Protein AF-A0A949X9N1-F1 (afdb_monomer)

Structure (mmCIF, N/CA/C/O backbone):
data_AF-A0A949X9N1-F1
#
_entry.id   AF-A0A949X9N1-F1
#
loop_
_atom_site.group_PDB
_atom_site.id
_atom_site.type_symbol
_atom_site.label_atom_id
_atom_site.label_alt_id
_atom_site.label_comp_id
_atom_site.label_asym_id
_atom_site.label_entity_id
_atom_site.label_seq_id
_atom_site.pdbx_PDB_ins_code
_atom_site.Cartn_x
_atom_site.Cartn_y
_atom_site.Cartn_z
_atom_site.occupancy
_atom_site.B_iso_or_equiv
_atom_site.auth_seq_id
_atom_site.auth_comp_id
_atom_site.auth_asym_id
_atom_site.auth_atom_id
_atom_site.pdbx_PDB_model_num
ATOM 1 N N . MET A 1 1 ? 21.271 8.004 -15.090 1.00 43.62 1 MET A N 1
ATOM 2 C CA . MET A 1 1 ? 20.433 9.229 -15.162 1.00 43.62 1 MET A CA 1
ATOM 3 C C . MET A 1 1 ? 19.010 8.751 -15.398 1.00 43.62 1 MET A C 1
ATOM 5 O O . MET A 1 1 ? 18.705 8.380 -16.524 1.00 43.62 1 MET A O 1
ATOM 9 N N . GLY A 1 2 ? 18.203 8.651 -14.339 1.00 49.78 2 GLY A N 1
ATOM 10 C CA . GLY A 1 2 ? 16.828 8.143 -14.416 1.00 49.78 2 GLY A CA 1
ATOM 11 C C . GLY A 1 2 ? 15.862 9.149 -15.048 1.00 49.78 2 GLY A C 1
ATOM 12 O O . GLY A 1 2 ? 16.070 10.360 -14.954 1.00 49.78 2 GLY A O 1
ATOM 13 N N . ALA A 1 3 ? 14.824 8.644 -15.717 1.00 61.88 3 ALA A N 1
ATOM 14 C CA . ALA A 1 3 ? 13.751 9.459 -16.286 1.00 61.88 3 ALA A CA 1
ATOM 15 C C . ALA A 1 3 ? 12.893 10.084 -15.172 1.00 61.88 3 ALA A C 1
ATOM 17 O O . ALA A 1 3 ? 12.658 9.436 -14.154 1.00 61.88 3 ALA A O 1
ATOM 18 N N . GLU A 1 4 ? 12.408 11.313 -15.379 1.00 69.12 4 GLU A N 1
ATOM 19 C CA . GLU A 1 4 ? 11.481 11.989 -14.457 1.00 69.12 4 GLU A CA 1
ATOM 20 C C . GLU A 1 4 ? 10.248 11.093 -14.215 1.00 69.12 4 GLU A C 1
ATOM 22 O O . GLU A 1 4 ? 9.664 10.577 -15.173 1.00 69.12 4 GLU A O 1
ATOM 27 N N . LEU A 1 5 ? 9.891 10.861 -12.949 1.00 71.62 5 LEU A N 1
ATOM 28 C CA . LEU A 1 5 ? 8.772 10.001 -12.549 1.00 71.62 5 LEU A CA 1
ATOM 29 C C . LEU A 1 5 ? 7.495 10.828 -12.388 1.00 71.62 5 LEU A C 1
ATOM 31 O O . LEU A 1 5 ? 7.556 12.008 -12.042 1.00 71.62 5 LEU A O 1
ATOM 35 N N . ASP A 1 6 ? 6.337 10.210 -12.620 1.00 59.28 6 ASP A N 1
ATOM 36 C CA . ASP A 1 6 ? 5.059 10.836 -12.278 1.00 59.28 6 ASP A CA 1
ATOM 37 C C . ASP A 1 6 ? 4.777 10.650 -10.778 1.00 59.28 6 ASP A C 1
ATOM 39 O O . ASP A 1 6 ? 4.454 9.558 -10.300 1.00 59.28 6 ASP A O 1
ATOM 43 N N . THR A 1 7 ? 4.993 11.713 -10.007 1.00 53.62 7 THR A N 1
ATOM 44 C CA . THR A 1 7 ? 4.927 11.682 -8.547 1.00 53.62 7 THR A CA 1
ATOM 45 C C . THR A 1 7 ? 3.485 11.818 -8.060 1.00 53.62 7 THR A C 1
ATOM 47 O O . THR A 1 7 ? 3.002 12.909 -7.752 1.00 53.62 7 THR A O 1
ATOM 50 N N . ALA A 1 8 ? 2.764 10.706 -7.966 1.00 51.38 8 ALA A N 1
ATOM 51 C CA . ALA A 1 8 ? 1.404 10.714 -7.440 1.00 51.38 8 ALA A CA 1
ATOM 52 C C . ALA A 1 8 ? 1.393 10.817 -5.904 1.00 51.38 8 ALA A C 1
ATOM 54 O O . ALA A 1 8 ? 1.897 9.941 -5.197 1.00 51.38 8 ALA A O 1
ATOM 55 N N . LYS A 1 9 ? 0.763 11.876 -5.380 1.00 48.59 9 LYS A N 1
ATOM 56 C CA . LYS A 1 9 ? 0.403 11.988 -3.960 1.00 48.59 9 LYS A CA 1
ATOM 57 C C . LYS A 1 9 ? -0.945 11.326 -3.726 1.00 48.59 9 LYS A C 1
ATOM 59 O O . LYS A 1 9 ? -1.970 11.814 -4.201 1.00 48.59 9 LYS A O 1
ATOM 64 N N . PHE A 1 10 ? -0.934 10.230 -2.981 1.00 55.75 10 PHE A N 1
ATOM 65 C CA . PHE A 1 10 ? -2.144 9.536 -2.582 1.00 55.75 10 PHE A CA 1
ATOM 66 C C . PHE A 1 10 ? -2.721 10.113 -1.283 1.00 55.75 10 PHE A C 1
ATOM 68 O O . PHE A 1 10 ? -1.982 10.404 -0.344 1.00 55.75 10 PHE A O 1
ATOM 75 N N . LEU A 1 11 ? -4.041 10.291 -1.240 1.00 51.59 11 LEU A N 1
ATOM 76 C CA . LEU A 1 11 ? -4.812 10.595 -0.037 1.00 51.59 11 LEU A CA 1
ATOM 77 C C . LEU A 1 11 ? -6.099 9.777 -0.108 1.00 51.59 11 LEU A C 1
ATOM 79 O O . LEU A 1 11 ? -6.894 9.952 -1.033 1.00 51.59 11 LEU A O 1
ATOM 83 N N . TRP A 1 12 ? -6.297 8.884 0.852 1.00 57.34 12 TRP A N 1
ATOM 84 C CA . TRP A 1 12 ? -7.524 8.108 0.965 1.00 57.34 12 TRP A CA 1
ATOM 85 C C . TRP A 1 12 ? -7.877 7.906 2.410 1.00 57.34 12 TRP A C 1
ATOM 87 O O . TRP A 1 12 ? -7.084 7.321 3.139 1.00 57.34 12 TRP A O 1
ATOM 97 N N . ASP A 1 13 ? -9.064 8.386 2.756 1.00 53.84 13 ASP A N 1
ATOM 98 C CA . ASP A 1 13 ? -9.621 8.355 4.093 1.00 53.84 13 ASP A CA 1
ATOM 99 C C . ASP A 1 13 ? -10.835 7.415 4.096 1.00 53.84 13 ASP A C 1
ATOM 101 O O . ASP A 1 13 ? -11.764 7.568 3.295 1.00 53.84 13 ASP A O 1
ATOM 105 N N . ILE A 1 14 ? -10.836 6.427 4.987 1.00 60.69 14 ILE A N 1
ATOM 106 C CA . ILE A 1 14 ? -12.008 5.593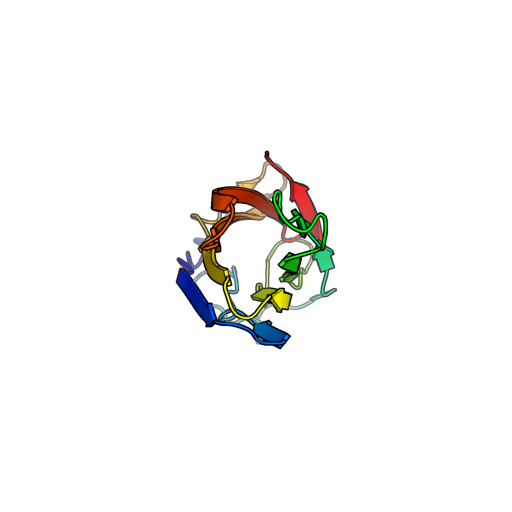 5.264 1.00 60.69 14 ILE A CA 1
ATOM 107 C C . ILE A 1 14 ? -12.577 6.016 6.609 1.00 60.69 14 ILE A C 1
ATOM 109 O O . ILE A 1 14 ? -11.866 5.896 7.593 1.00 60.69 14 ILE A O 1
ATOM 113 N N . PHE A 1 15 ? -13.848 6.421 6.646 1.00 55.31 15 PHE A N 1
ATOM 114 C CA . PHE A 1 15 ? -14.603 6.692 7.873 1.00 55.31 15 PHE A CA 1
ATOM 115 C C . PHE A 1 15 ? -15.710 5.647 7.998 1.00 55.31 15 PHE A C 1
ATOM 117 O O . PHE A 1 15 ? -16.581 5.594 7.120 1.00 55.31 15 PHE A O 1
ATOM 124 N N . LYS A 1 16 ? -15.710 4.803 9.037 1.00 59.00 16 LYS A N 1
ATOM 125 C CA . LYS A 1 16 ? -16.845 3.895 9.294 1.00 59.00 16 LYS A CA 1
ATOM 126 C C . LYS A 1 16 ? -17.103 3.646 10.775 1.00 59.00 16 LYS A C 1
ATOM 128 O O . LYS A 1 16 ? -16.166 3.435 11.538 1.00 59.00 16 LYS A O 1
ATOM 133 N N . ASP A 1 17 ? -18.393 3.540 11.094 1.00 52.47 17 ASP A N 1
ATOM 134 C CA . ASP A 1 17 ? -18.936 3.048 12.360 1.00 52.47 17 ASP A CA 1
ATOM 135 C C . ASP A 1 17 ? -19.472 1.615 12.166 1.00 52.47 17 ASP A C 1
ATOM 137 O O . ASP A 1 17 ? -20.288 1.366 11.274 1.00 52.47 17 ASP A O 1
ATOM 141 N N . GLY A 1 18 ? -19.023 0.662 12.992 1.00 53.31 18 GLY A N 1
ATOM 142 C CA . GLY A 1 18 ? -19.740 -0.597 13.252 1.00 53.31 18 GLY A CA 1
ATOM 143 C C . GLY A 1 18 ? -20.074 -1.540 12.085 1.00 53.31 18 GLY A C 1
ATOM 144 O O . GLY A 1 18 ? -21.203 -2.033 12.026 1.00 53.31 18 GLY A O 1
ATOM 145 N N . ALA A 1 19 ? -19.151 -1.829 11.157 1.00 55.97 19 ALA A N 1
ATOM 146 C CA . ALA A 1 19 ? -19.430 -2.741 10.038 1.00 55.97 19 ALA A CA 1
ATOM 147 C C . ALA A 1 19 ? -18.204 -3.512 9.513 1.00 55.97 19 ALA A C 1
ATOM 149 O O . ALA A 1 19 ? -17.056 -3.168 9.795 1.00 55.97 19 ALA A O 1
ATOM 150 N N . LYS A 1 20 ? -18.460 -4.544 8.687 1.00 57.69 20 LYS A N 1
ATOM 151 C CA . LYS A 1 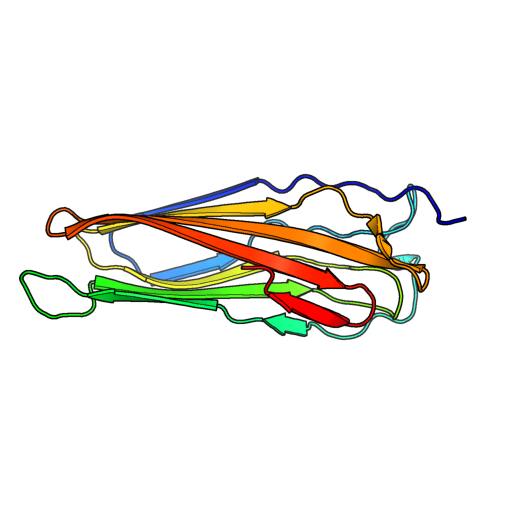20 ? -17.427 -5.223 7.889 1.00 57.69 20 LYS A CA 1
ATOM 152 C C . LYS A 1 20 ? -16.850 -4.243 6.866 1.00 57.69 20 LYS A C 1
ATOM 154 O O . LYS A 1 20 ? -17.586 -3.622 6.091 1.00 57.69 20 LYS A O 1
ATOM 159 N N . LEU A 1 21 ? -15.533 -4.116 6.863 1.00 62.50 21 LEU A N 1
ATOM 160 C CA . LEU A 1 21 ? -14.801 -3.238 5.970 1.00 62.50 21 LEU A CA 1
ATOM 161 C C . LEU A 1 21 ? -14.218 -4.084 4.840 1.00 62.50 21 LEU A C 1
ATOM 163 O O . LEU A 1 21 ? -13.504 -5.033 5.111 1.00 62.50 21 LEU A O 1
ATOM 167 N N . ASN A 1 22 ? -14.573 -3.781 3.594 1.00 62.41 22 ASN A N 1
ATOM 168 C CA . ASN A 1 22 ? -13.917 -4.325 2.408 1.00 62.41 22 ASN A CA 1
ATOM 169 C C . ASN A 1 22 ? -13.899 -3.204 1.371 1.00 62.41 22 ASN A C 1
ATOM 171 O O . ASN A 1 22 ? -14.939 -2.855 0.807 1.00 62.41 22 ASN A O 1
ATOM 175 N N . THR A 1 23 ? -12.755 -2.545 1.239 1.00 68.50 23 THR A N 1
ATOM 176 C CA . THR A 1 23 ? -12.589 -1.404 0.340 1.00 68.50 23 THR A CA 1
ATOM 177 C C . THR A 1 23 ? -11.141 -1.313 -0.130 1.00 68.50 23 THR A C 1
ATOM 179 O O . THR A 1 23 ? -10.227 -1.806 0.535 1.00 68.50 23 THR A O 1
ATOM 182 N N . SER A 1 24 ? -10.944 -0.695 -1.289 1.00 64.31 24 SER A N 1
ATOM 183 C CA . SER A 1 24 ? -9.642 -0.506 -1.920 1.00 64.31 24 SER A CA 1
ATOM 184 C C . SER A 1 24 ? -9.372 0.971 -2.160 1.00 64.31 24 SER A C 1
ATOM 186 O O . SER A 1 24 ? -10.269 1.740 -2.512 1.00 64.31 24 SER A O 1
ATOM 188 N N . SER A 1 25 ? -8.113 1.340 -2.003 1.00 64.62 25 SER A N 1
ATOM 189 C CA . SER A 1 25 ? -7.589 2.678 -2.226 1.00 64.62 25 SER A CA 1
ATOM 190 C C . SER A 1 25 ? -7.545 3.026 -3.728 1.00 64.62 25 SER A C 1
ATOM 192 O O . SER A 1 25 ? -7.526 2.126 -4.574 1.00 64.62 25 SER A O 1
ATOM 194 N N . THR A 1 26 ? -7.489 4.317 -4.089 1.00 71.88 26 THR A N 1
ATOM 195 C CA . THR A 1 26 ? -7.231 4.715 -5.488 1.00 71.88 26 THR A CA 1
ATOM 196 C C . THR A 1 26 ? -5.886 4.169 -5.942 1.00 71.88 26 THR A C 1
ATOM 198 O O . THR A 1 26 ? -4.900 4.210 -5.207 1.00 71.88 26 THR A O 1
ATOM 201 N N . THR A 1 27 ? -5.865 3.664 -7.166 1.00 80.75 27 THR A N 1
ATOM 202 C CA . THR A 1 27 ? -4.689 3.059 -7.768 1.00 80.75 27 THR A CA 1
ATOM 203 C C . THR A 1 27 ? -3.672 4.117 -8.193 1.00 80.75 27 THR A C 1
ATOM 205 O O . THR A 1 27 ? -4.018 5.079 -8.876 1.00 80.75 27 THR A O 1
ATOM 208 N N . VAL A 1 28 ? -2.408 3.910 -7.829 1.00 82.88 28 VAL A N 1
ATOM 209 C CA . VAL A 1 28 ? -1.271 4.756 -8.206 1.00 82.88 28 VAL A CA 1
ATOM 210 C C . VAL A 1 28 ? -0.259 3.932 -8.995 1.00 82.88 28 VAL A C 1
ATOM 212 O O . VAL A 1 28 ? -0.014 2.773 -8.687 1.00 82.88 28 VAL A O 1
ATOM 215 N N . SER A 1 29 ? 0.337 4.516 -10.030 1.00 86.00 29 SER A N 1
ATOM 216 C CA . SER A 1 29 ? 1.435 3.893 -10.776 1.00 86.00 29 SER A CA 1
ATOM 217 C C . SER A 1 29 ? 2.594 4.870 -10.877 1.00 86.00 29 SER A C 1
ATOM 219 O O . SER A 1 29 ? 2.372 6.070 -11.012 1.00 86.00 29 SER A O 1
ATOM 221 N N . VAL A 1 30 ? 3.814 4.350 -10.816 1.00 86.38 30 VAL A N 1
ATOM 222 C CA . VAL A 1 30 ? 5.051 5.120 -10.918 1.00 86.38 30 VAL A CA 1
ATOM 223 C C . VAL A 1 30 ? 5.812 4.624 -12.139 1.00 86.38 30 VAL A C 1
ATOM 225 O O . VAL A 1 30 ? 6.544 3.633 -12.097 1.00 86.38 30 VAL A O 1
ATOM 228 N N . VAL A 1 31 ? 5.584 5.324 -13.245 1.00 88.06 31 VAL A N 1
ATOM 229 C CA . VAL A 1 31 ? 6.167 5.064 -14.564 1.00 88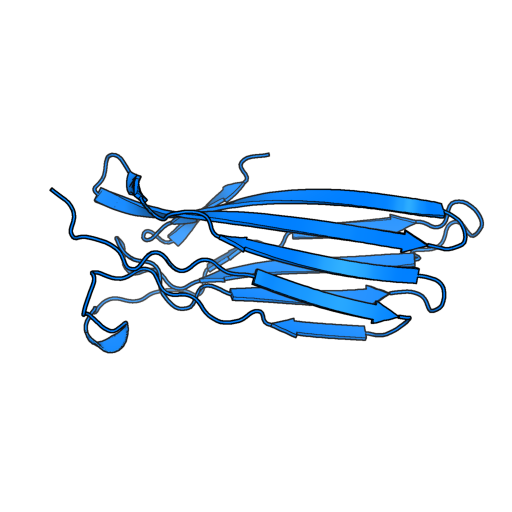.06 31 VAL A CA 1
ATOM 230 C C . VAL A 1 31 ? 6.853 6.338 -15.077 1.00 88.06 31 VAL A C 1
ATOM 232 O O . VAL A 1 31 ? 6.627 7.417 -14.515 1.00 88.06 31 VAL A O 1
ATOM 235 N N . PRO A 1 32 ? 7.700 6.255 -16.120 1.00 85.88 32 PRO A N 1
ATOM 236 C CA . PRO A 1 32 ? 8.310 7.437 -16.717 1.00 85.88 32 PRO A CA 1
ATOM 237 C C . PRO A 1 32 ? 7.259 8.456 -17.155 1.00 85.88 32 PRO A C 1
ATOM 239 O O . PRO A 1 32 ? 6.237 8.102 -17.748 1.00 85.88 32 PRO A O 1
ATOM 242 N N . LYS A 1 33 ? 7.531 9.734 -16.899 1.00 82.44 33 LYS A N 1
ATOM 243 C CA . LYS A 1 33 ? 6.629 10.837 -17.228 1.00 82.44 33 LYS A CA 1
ATOM 244 C C . LYS A 1 33 ? 6.215 10.806 -18.701 1.00 82.44 33 LYS A C 1
ATOM 246 O O . LYS A 1 33 ? 7.052 10.733 -19.599 1.00 82.44 33 LYS A O 1
ATOM 251 N N . GLY A 1 34 ? 4.907 10.883 -18.938 1.00 80.69 34 GLY A N 1
ATOM 252 C CA . GLY A 1 34 ? 4.316 10.831 -20.278 1.00 80.69 34 GLY A CA 1
ATOM 253 C C . GLY A 1 34 ? 4.133 9.422 -20.854 1.00 80.69 34 GLY A C 1
ATOM 254 O O . GLY A 1 34 ? 3.648 9.313 -21.976 1.00 80.69 34 GLY A O 1
ATOM 255 N N . SER A 1 35 ? 4.482 8.370 -20.107 1.00 82.56 35 SER A N 1
ATOM 256 C CA . SER A 1 35 ? 4.196 6.973 -20.463 1.00 82.56 35 SER A CA 1
ATOM 257 C C . SER A 1 35 ? 2.993 6.450 -19.679 1.00 82.56 35 SER A C 1
ATOM 259 O O . SER A 1 35 ? 2.765 6.845 -18.536 1.00 82.56 35 SER A O 1
ATOM 261 N N . ALA A 1 36 ? 2.235 5.531 -20.266 1.00 85.25 36 ALA A N 1
ATOM 262 C CA . ALA A 1 36 ? 1.219 4.757 -19.568 1.00 85.25 36 ALA A CA 1
ATOM 263 C C . ALA A 1 36 ? 1.786 3.411 -19.089 1.00 85.25 36 ALA A C 1
ATOM 265 O O . ALA A 1 36 ? 2.766 2.896 -19.623 1.00 85.25 36 ALA A O 1
ATOM 266 N N . VAL A 1 37 ? 1.113 2.776 -18.123 1.00 85.94 37 VAL A N 1
ATOM 267 C CA . VAL A 1 37 ? 1.451 1.413 -17.658 1.00 85.94 37 VAL A CA 1
ATOM 268 C C . VAL A 1 37 ? 1.494 0.410 -18.819 1.00 85.94 37 VAL A C 1
ATOM 270 O O . VAL A 1 37 ? 2.328 -0.490 -18.825 1.00 85.94 37 VAL A O 1
ATOM 273 N N . ALA A 1 38 ? 0.628 0.585 -19.823 1.00 88.69 38 ALA A N 1
ATOM 274 C CA . ALA A 1 38 ? 0.563 -0.272 -21.006 1.00 88.69 38 ALA A CA 1
ATOM 275 C C . ALA A 1 38 ? 1.780 -0.140 -21.942 1.00 88.69 38 ALA A C 1
ATOM 277 O O . ALA A 1 38 ? 2.052 -1.067 -22.702 1.00 88.69 38 ALA A O 1
ATOM 278 N N . ASP A 1 39 ? 2.509 0.978 -21.877 1.00 86.62 39 ASP A N 1
ATOM 279 C CA . ASP A 1 39 ? 3.684 1.234 -22.722 1.00 86.62 39 ASP A CA 1
ATOM 280 C C . ASP A 1 39 ? 4.945 0.548 -22.176 1.00 86.62 39 ASP A C 1
ATOM 282 O O . ASP A 1 39 ? 5.943 0.395 -22.881 1.00 86.62 39 ASP A O 1
ATOM 286 N N . VAL A 1 40 ? 4.898 0.116 -20.914 1.00 87.12 40 VAL A N 1
ATOM 287 C CA . VAL A 1 40 ? 6.001 -0.537 -20.218 1.00 87.12 40 VAL A CA 1
ATOM 288 C C . VAL A 1 40 ? 5.738 -2.048 -20.175 1.00 87.12 40 VAL A C 1
ATOM 290 O O . VAL A 1 40 ? 4.752 -2.482 -19.579 1.00 87.12 40 VAL A O 1
ATOM 293 N N . PRO A 1 41 ? 6.584 -2.890 -20.795 1.00 90.81 41 PRO A N 1
ATOM 294 C CA . PRO A 1 41 ? 6.398 -4.335 -20.766 1.00 90.81 41 PRO A CA 1
ATOM 295 C C . PRO A 1 41 ? 6.950 -4.969 -19.478 1.00 90.81 41 PRO A C 1
ATOM 297 O O . PRO A 1 41 ? 7.708 -4.360 -18.720 1.00 90.81 41 PRO A O 1
ATOM 300 N N . GLY A 1 42 ? 6.618 -6.248 -19.277 1.00 91.06 42 GLY A N 1
ATOM 301 C CA . GLY A 1 42 ? 7.285 -7.104 -18.289 1.00 91.06 42 GLY A CA 1
ATOM 302 C C . GLY A 1 42 ? 6.692 -7.087 -16.880 1.00 91.06 42 GLY A C 1
ATOM 303 O O . GLY A 1 42 ? 7.367 -7.524 -15.953 1.00 91.06 42 GLY A O 1
ATOM 304 N N . TRP A 1 43 ? 5.459 -6.606 -16.705 1.00 92.81 43 TRP A N 1
ATOM 305 C CA . TRP A 1 43 ? 4.789 -6.594 -15.403 1.00 92.81 43 TRP A CA 1
ATOM 306 C C . TRP A 1 43 ? 4.616 -7.999 -14.799 1.00 92.81 43 TRP A C 1
ATOM 308 O O . TRP A 1 43 ? 4.232 -8.953 -15.475 1.00 92.81 43 TRP A O 1
ATOM 318 N N . GLN A 1 44 ? 4.864 -8.087 -13.498 1.00 91.12 44 GLN A N 1
ATOM 319 C CA . GLN A 1 44 ? 4.747 -9.239 -12.612 1.00 91.12 44 GLN A CA 1
ATOM 320 C C . GLN A 1 44 ? 3.974 -8.834 -11.343 1.00 91.12 44 GLN A C 1
ATOM 322 O O . GLN A 1 44 ? 3.729 -7.650 -11.088 1.00 91.12 44 GLN A O 1
ATOM 327 N N . GLY A 1 45 ? 3.586 -9.824 -10.536 1.00 87.12 45 GLY A N 1
ATOM 328 C CA . GLY A 1 45 ? 2.788 -9.625 -9.323 1.00 87.12 45 GLY A CA 1
ATOM 329 C C . GLY A 1 45 ? 1.275 -9.819 -9.541 1.00 87.12 45 GLY A C 1
ATOM 330 O O . GLY A 1 45 ? 0.874 -10.454 -10.520 1.00 87.12 45 GLY A O 1
ATOM 331 N N . PRO A 1 46 ? 0.418 -9.297 -8.641 1.00 87.88 46 PRO A N 1
ATOM 332 C CA . PRO A 1 46 ? 0.759 -8.355 -7.578 1.00 87.88 46 PRO A CA 1
ATOM 333 C C . PRO A 1 46 ? 1.549 -8.975 -6.418 1.00 87.88 46 PRO A C 1
ATOM 335 O O . PRO A 1 46 ? 1.343 -10.133 -6.060 1.00 87.88 46 PRO A O 1
ATOM 338 N N . VAL A 1 47 ? 2.431 -8.177 -5.821 1.00 89.19 47 VAL A N 1
ATOM 339 C CA . VAL A 1 47 ? 3.032 -8.442 -4.507 1.00 89.19 47 VAL A CA 1
ATOM 340 C C . VAL A 1 47 ? 2.150 -7.797 -3.454 1.00 89.19 47 VAL A C 1
ATOM 342 O O . VAL A 1 47 ? 1.621 -6.715 -3.689 1.00 89.19 47 VAL A O 1
ATOM 345 N N . SER A 1 48 ? 1.995 -8.451 -2.307 1.00 87.81 48 SER A N 1
ATOM 346 C CA . SER A 1 48 ? 1.143 -7.989 -1.214 1.00 87.81 48 SER A CA 1
ATOM 347 C C . SER A 1 48 ? 1.858 -8.100 0.127 1.00 87.81 48 SER A C 1
ATOM 349 O O . SER A 1 48 ? 2.419 -9.156 0.425 1.00 87.81 48 SER A O 1
ATOM 351 N N . TYR A 1 49 ? 1.763 -7.061 0.953 1.00 84.38 49 TYR 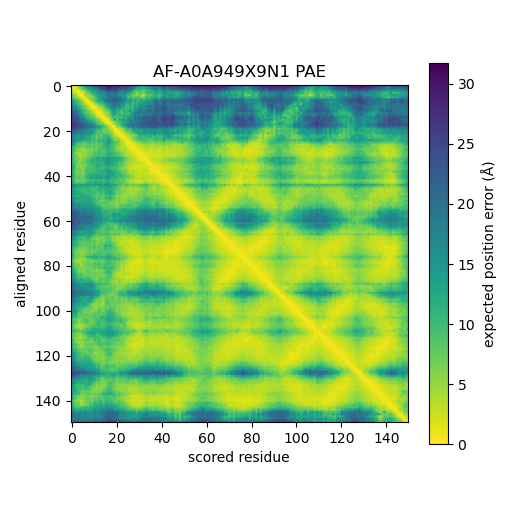A N 1
ATOM 352 C CA . TYR A 1 49 ? 2.325 -7.035 2.305 1.00 84.38 49 TYR A CA 1
ATOM 353 C C . TYR A 1 49 ? 1.214 -6.796 3.329 1.00 84.38 49 TYR A C 1
ATOM 355 O O . TYR A 1 49 ? 0.785 -5.661 3.485 1.00 84.38 49 TYR A O 1
ATOM 363 N N . PRO A 1 50 ? 0.683 -7.839 3.988 1.00 84.81 50 PRO A N 1
ATOM 364 C CA . PRO A 1 50 ? -0.406 -7.671 4.942 1.00 84.81 50 PRO A CA 1
ATOM 365 C C . PRO A 1 50 ? 0.104 -7.161 6.298 1.00 84.81 50 PRO A C 1
ATOM 367 O O . PRO A 1 50 ? 0.821 -7.869 7.002 1.00 84.81 50 PRO A O 1
ATOM 370 N N . GLU A 1 51 ? -0.352 -5.977 6.692 1.00 82.81 51 GLU A N 1
ATOM 371 C CA . GLU A 1 51 ? -0.187 -5.396 8.023 1.00 82.81 51 GLU A CA 1
ATOM 372 C C . GLU A 1 51 ? -1.436 -5.661 8.860 1.00 82.81 51 GLU A C 1
ATOM 374 O O . GLU A 1 51 ? -2.547 -5.261 8.498 1.00 82.81 51 GLU A O 1
ATOM 379 N N . LYS A 1 52 ? -1.268 -6.355 9.985 1.00 83.50 52 LYS A N 1
ATOM 380 C CA . LYS A 1 52 ? -2.377 -6.669 10.890 1.00 83.50 52 LYS A CA 1
ATOM 381 C C . LYS A 1 52 ? -2.461 -5.650 12.010 1.00 83.50 52 LYS A C 1
ATOM 383 O O . LYS A 1 52 ? -1.467 -5.358 12.668 1.00 83.50 52 LYS A O 1
ATOM 388 N N . TYR A 1 53 ? -3.676 -5.205 12.289 1.00 80.81 53 TYR A N 1
ATOM 389 C CA . TYR A 1 53 ? -3.983 -4.379 13.440 1.00 80.81 53 TYR A CA 1
ATOM 390 C C . TYR A 1 53 ? -5.136 -4.986 14.223 1.00 80.81 53 TYR A C 1
ATOM 392 O O . TYR A 1 53 ? -6.189 -5.312 13.672 1.00 80.81 53 TYR A O 1
ATOM 400 N N . GLN A 1 54 ? -4.934 -5.106 15.529 1.00 81.56 54 GLN A N 1
ATOM 401 C CA . GLN A 1 54 ? -5.921 -5.667 16.431 1.00 81.56 54 GLN A CA 1
ATOM 402 C C . GLN A 1 54 ? -5.981 -4.830 17.701 1.00 81.56 54 GLN A C 1
ATOM 404 O O . GLN A 1 54 ? -4.952 -4.520 18.301 1.00 81.56 54 GLN A O 1
ATOM 409 N N . GLU A 1 55 ? -7.198 -4.515 18.135 1.00 78.06 55 GLU A N 1
ATOM 410 C CA . GLU A 1 55 ? -7.449 -3.824 19.394 1.00 78.06 55 GLU A CA 1
ATOM 411 C C . GLU A 1 55 ? -8.475 -4.565 20.247 1.00 78.06 55 GLU A C 1
ATOM 413 O O . GLU A 1 55 ? -9.499 -5.070 19.771 1.00 78.06 55 GLU A O 1
ATOM 418 N N . LEU A 1 56 ? -8.179 -4.604 21.545 1.00 76.19 56 LEU A N 1
ATOM 419 C CA . LEU A 1 56 ? -8.972 -5.265 22.576 1.00 76.19 56 LEU A CA 1
ATOM 420 C C . LEU A 1 56 ? -9.677 -4.214 23.434 1.00 76.19 56 LEU A C 1
ATOM 422 O O . LEU A 1 56 ? -9.064 -3.236 23.867 1.00 76.19 56 LEU A O 1
ATOM 426 N N . SER A 1 57 ? -10.955 -4.439 23.744 1.00 66.88 57 SER A N 1
ATOM 427 C CA . SER A 1 57 ? -11.641 -3.643 24.760 1.00 66.88 57 SER A CA 1
ATOM 428 C C . SER A 1 57 ? -11.006 -3.900 26.113 1.00 66.88 57 SER A C 1
ATOM 430 O O . SER A 1 57 ? -10.967 -5.035 26.588 1.00 66.88 57 SER A O 1
ATOM 432 N N . PHE A 1 58 ? -10.591 -2.829 26.781 1.00 68.00 58 PHE A N 1
ATOM 433 C CA . PHE A 1 58 ? -10.149 -2.911 28.166 1.00 68.00 58 PHE A CA 1
ATOM 434 C C . PHE A 1 58 ? -11.281 -3.358 29.110 1.00 68.00 58 PHE A C 1
ATOM 436 O O . PHE A 1 58 ? -11.035 -4.114 30.046 1.00 68.00 58 PHE A O 1
ATOM 443 N N . LEU A 1 59 ? -12.523 -2.921 28.858 1.00 68.00 59 LEU A N 1
ATOM 444 C CA . LEU A 1 59 ? -13.673 -3.207 29.725 1.00 68.00 59 LEU A CA 1
ATOM 445 C C . LEU A 1 59 ? -14.252 -4.609 29.511 1.00 68.00 59 LEU A C 1
ATOM 447 O O . LEU A 1 59 ? -14.614 -5.272 30.479 1.00 68.00 59 LEU A O 1
ATOM 451 N N . PHE A 1 60 ? -14.352 -5.054 28.257 1.00 69.69 60 PHE A N 1
ATOM 452 C CA . PHE A 1 60 ? -15.026 -6.310 27.909 1.00 69.69 60 PHE A CA 1
ATOM 453 C C . PHE A 1 60 ? -14.063 -7.461 27.593 1.00 69.69 60 PHE A C 1
ATOM 455 O O . PHE A 1 60 ? -14.514 -8.589 27.416 1.00 69.69 60 PHE A O 1
ATOM 462 N N . GLN A 1 61 ? -12.751 -7.192 27.521 1.00 69.25 61 GLN A N 1
ATOM 463 C CA . GLN A 1 61 ? -11.709 -8.152 27.117 1.00 69.25 61 GLN A CA 1
ATOM 464 C C . GLN A 1 61 ? -12.010 -8.871 25.787 1.00 69.25 61 GLN A C 1
ATOM 466 O O . GLN A 1 61 ? -11.544 -9.982 25.545 1.00 69.25 61 GLN A O 1
ATOM 471 N N . SER A 1 62 ? -12.791 -8.234 24.914 1.00 70.06 62 SER A N 1
ATOM 472 C CA . SER A 1 62 ? -13.174 -8.734 23.595 1.00 70.06 62 SER A CA 1
ATOM 473 C C . SER A 1 62 ? -12.488 -7.933 22.490 1.00 70.06 62 SER A C 1
ATOM 475 O O . SER A 1 62 ? -12.191 -6.750 22.672 1.00 70.06 62 SER A O 1
ATOM 477 N N . ASN A 1 63 ? -12.256 -8.558 21.332 1.00 70.56 63 ASN A N 1
ATOM 478 C CA . ASN A 1 63 ? -11.776 -7.850 20.143 1.00 70.56 63 ASN A CA 1
ATOM 479 C C . ASN A 1 63 ? -12.814 -6.806 19.722 1.00 70.56 63 ASN A C 1
ATOM 481 O O . ASN A 1 63 ? -13.958 -7.155 19.441 1.00 70.56 63 ASN A O 1
ATOM 485 N N . ILE A 1 64 ? -12.401 -5.542 19.684 1.00 75.81 64 ILE A N 1
ATOM 486 C CA . ILE A 1 64 ? -13.229 -4.413 19.227 1.00 75.81 64 ILE A CA 1
ATOM 487 C C . ILE A 1 64 ? -12.814 -3.920 17.845 1.00 75.81 64 ILE A C 1
ATOM 489 O O . ILE A 1 64 ? -13.581 -3.229 17.173 1.00 75.81 64 ILE A O 1
ATOM 493 N N . CYS A 1 65 ? -11.610 -4.296 17.419 1.00 77.19 65 CYS A N 1
ATOM 494 C CA . CYS A 1 65 ? -11.081 -4.009 16.104 1.00 77.19 65 CYS A CA 1
ATOM 495 C C . CYS A 1 65 ? -10.175 -5.157 15.661 1.00 77.19 65 CYS A C 1
ATOM 497 O O . CYS A 1 65 ? -9.284 -5.561 16.410 1.00 77.19 65 CYS A O 1
ATOM 499 N N . ASP A 1 66 ? -10.404 -5.670 14.460 1.00 83.44 66 ASP A N 1
ATOM 500 C CA . ASP A 1 66 ? -9.515 -6.619 13.792 1.00 83.44 66 ASP A CA 1
ATOM 501 C C . ASP A 1 66 ? -9.552 -6.304 12.298 1.00 83.44 66 ASP A C 1
ATOM 503 O O . ASP A 1 66 ? -10.586 -6.487 11.646 1.00 83.44 66 ASP A O 1
ATOM 507 N N . PHE A 1 67 ? -8.463 -5.747 11.773 1.00 77.50 67 PHE A N 1
ATOM 508 C CA . PHE A 1 67 ? -8.336 -5.468 10.351 1.00 77.50 67 PHE A CA 1
ATOM 509 C C . PHE A 1 67 ? -6.936 -5.758 9.828 1.00 77.50 67 PHE A C 1
ATOM 511 O O . PHE A 1 67 ? -5.930 -5.711 10.535 1.00 77.50 67 PHE A O 1
ATOM 518 N N . THR A 1 68 ? -6.891 -6.049 8.535 1.00 85.00 68 THR A N 1
ATOM 519 C CA . THR A 1 68 ? -5.670 -6.225 7.763 1.00 85.00 68 THR A CA 1
ATOM 520 C C . THR A 1 68 ? -5.610 -5.141 6.694 1.00 85.00 68 THR A C 1
ATOM 522 O O . THR A 1 68 ? -6.504 -5.029 5.852 1.00 85.00 68 THR A O 1
ATOM 525 N N . LEU A 1 69 ? -4.546 -4.343 6.729 1.00 85.69 69 LEU A N 1
ATOM 526 C CA . LEU A 1 69 ? -4.178 -3.391 5.688 1.00 85.69 69 LEU A CA 1
ATOM 527 C C . LEU A 1 69 ? -3.216 -4.098 4.739 1.00 85.69 69 LEU A C 1
ATOM 529 O O . LEU A 1 69 ? -2.170 -4.568 5.163 1.00 85.69 69 LEU A O 1
ATOM 533 N N . THR A 1 70 ? -3.546 -4.194 3.460 1.00 88.44 70 THR A N 1
ATOM 534 C CA . THR A 1 70 ? -2.712 -4.895 2.479 1.00 88.44 70 THR A CA 1
ATOM 535 C C . THR A 1 70 ? -2.345 -3.959 1.334 1.00 88.44 70 THR A C 1
ATOM 537 O O . THR A 1 70 ? -3.077 -3.891 0.342 1.00 88.44 70 THR A O 1
ATOM 540 N N . PRO A 1 71 ? -1.223 -3.225 1.440 1.00 88.31 71 PRO A N 1
ATOM 541 C CA . PRO A 1 71 ? -0.525 -2.685 0.285 1.00 88.31 71 PRO A CA 1
ATOM 542 C C . PRO A 1 71 ? -0.263 -3.772 -0.752 1.00 88.31 71 PRO A C 1
ATOM 544 O O . PRO A 1 71 ? 0.229 -4.856 -0.429 1.00 88.31 71 PRO A O 1
ATOM 547 N N . THR A 1 72 ? -0.593 -3.471 -1.999 1.00 90.75 72 THR A N 1
ATOM 548 C CA . THR A 1 72 ? -0.401 -4.366 -3.133 1.00 90.75 72 THR A CA 1
ATOM 549 C C . THR A 1 72 ? 0.003 -3.580 -4.369 1.00 90.75 72 THR A C 1
ATOM 551 O O . THR A 1 72 ? -0.540 -2.507 -4.616 1.00 90.75 72 THR A O 1
ATOM 554 N N . TRP A 1 73 ? 0.940 -4.103 -5.160 1.00 92.44 73 TRP A N 1
ATOM 555 C CA . TRP A 1 73 ? 1.382 -3.480 -6.412 1.00 92.44 73 TRP A CA 1
ATOM 556 C C . TRP A 1 73 ? 1.957 -4.497 -7.395 1.00 92.44 73 TRP A C 1
ATOM 558 O O . TRP A 1 73 ? 2.347 -5.605 -7.030 1.00 92.44 73 TRP A O 1
ATOM 568 N N . GLN A 1 74 ? 2.014 -4.103 -8.660 1.00 93.81 74 GLN A N 1
ATOM 569 C CA . GLN A 1 74 ? 2.720 -4.793 -9.732 1.00 93.81 74 GLN A CA 1
ATOM 570 C C . GLN A 1 74 ? 4.084 -4.150 -9.965 1.00 93.81 74 GLN A C 1
ATOM 572 O O . GLN A 1 74 ? 4.292 -2.968 -9.691 1.00 93.81 74 GLN A O 1
ATOM 577 N N . TYR A 1 75 ? 5.008 -4.935 -10.496 1.00 93.25 75 TYR A N 1
ATOM 578 C CA . TYR A 1 75 ? 6.404 -4.546 -10.666 1.00 93.25 75 TYR A CA 1
ATOM 579 C C . TYR A 1 75 ? 6.954 -5.141 -11.964 1.00 93.25 75 TYR A C 1
ATOM 581 O O . TYR A 1 75 ? 6.401 -6.119 -12.454 1.00 93.25 75 TYR A O 1
ATOM 589 N N . ASN A 1 76 ? 8.007 -4.582 -12.557 1.00 92.12 76 ASN A N 1
ATOM 590 C CA . ASN A 1 76 ? 8.590 -5.133 -13.795 1.00 92.12 76 ASN A CA 1
ATOM 591 C C . ASN A 1 76 ? 10.121 -5.274 -13.762 1.00 92.12 76 ASN A C 1
ATOM 593 O O . ASN A 1 76 ? 10.752 -5.443 -14.804 1.00 92.12 76 ASN A O 1
ATOM 597 N N . GLY A 1 77 ? 10.719 -5.186 -12.574 1.00 88.81 77 GLY A N 1
ATOM 598 C CA . GLY A 1 77 ? 12.166 -5.120 -12.377 1.00 88.81 77 GLY A CA 1
ATOM 599 C C . GLY A 1 77 ? 12.696 -3.692 -12.238 1.00 88.81 77 GLY A C 1
ATOM 600 O O . GLY A 1 77 ? 13.842 -3.531 -11.841 1.00 88.81 77 GLY A O 1
ATOM 601 N N . GLN A 1 78 ? 11.883 -2.670 -12.534 1.00 90.19 78 GLN A N 1
ATOM 602 C CA . GLN A 1 78 ? 12.286 -1.269 -12.417 1.00 90.19 78 GLN A CA 1
ATOM 603 C C . GLN A 1 78 ? 11.169 -0.341 -11.928 1.00 90.19 78 GLN A C 1
ATOM 605 O O . GLN A 1 78 ? 11.410 0.474 -11.049 1.00 90.19 78 GLN A O 1
ATOM 610 N N . TYR A 1 79 ? 9.963 -0.443 -12.478 1.00 91.00 79 TYR A N 1
ATOM 611 C CA . TYR A 1 79 ? 8.836 0.459 -12.236 1.00 91.00 79 TYR A CA 1
ATOM 612 C C . TYR A 1 79 ? 7.751 -0.194 -11.384 1.00 91.00 79 TYR A C 1
ATOM 614 O O . TYR A 1 79 ? 7.726 -1.412 -11.202 1.00 91.00 79 TYR A O 1
ATOM 622 N N . ILE A 1 80 ? 6.825 0.629 -10.890 1.00 90.81 80 ILE A N 1
ATOM 623 C CA . ILE A 1 80 ? 5.6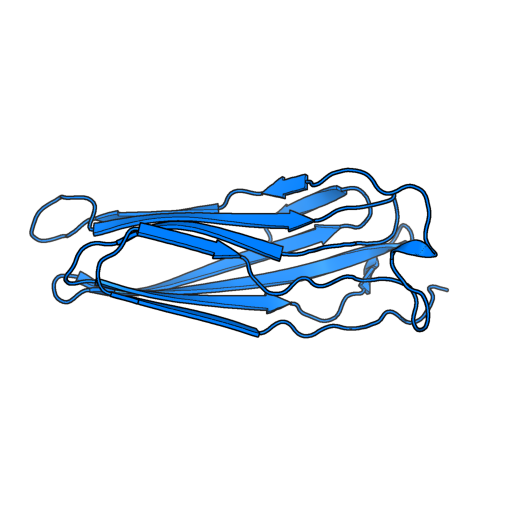96 0.197 -10.063 1.00 90.81 80 ILE A CA 1
ATOM 624 C C . ILE A 1 80 ? 4.403 0.510 -10.806 1.00 90.81 80 ILE A C 1
ATOM 626 O O . ILE A 1 80 ? 4.191 1.633 -11.260 1.00 90.81 80 ILE A O 1
ATOM 630 N N . ALA A 1 81 ? 3.506 -0.463 -10.893 1.00 89.69 81 ALA A N 1
ATOM 631 C CA . ALA A 1 81 ? 2.170 -0.270 -11.433 1.00 89.69 81 ALA A CA 1
ATOM 632 C C . ALA A 1 81 ? 1.116 -0.693 -10.424 1.00 89.69 81 ALA A C 1
ATOM 634 O O . ALA A 1 81 ? 1.315 -1.589 -9.608 1.00 89.69 81 ALA A O 1
ATOM 635 N N . ASN A 1 82 ? -0.048 -0.073 -10.534 1.00 89.44 82 ASN A N 1
ATOM 636 C CA . ASN A 1 82 ? -1.250 -0.481 -9.830 1.00 89.44 82 ASN A CA 1
ATOM 637 C C . ASN A 1 82 ? -1.109 -0.623 -8.301 1.00 89.44 82 ASN A C 1
ATOM 639 O O . ASN A 1 82 ? -1.720 -1.507 -7.702 1.00 89.44 82 ASN A O 1
ATOM 643 N N . PHE A 1 83 ? -0.321 0.248 -7.667 1.00 88.88 83 PHE A N 1
ATOM 644 C CA . PHE A 1 83 ? -0.228 0.334 -6.215 1.00 88.88 83 PHE A CA 1
ATOM 645 C C . PHE A 1 83 ? -1.585 0.718 -5.618 1.00 88.88 83 PHE A C 1
ATOM 647 O O . PHE A 1 83 ? -2.183 1.722 -6.005 1.00 88.88 83 PHE A O 1
ATOM 654 N N . THR A 1 84 ? -2.073 -0.074 -4.670 1.00 88.25 84 THR A N 1
ATOM 655 C CA . THR A 1 84 ? -3.289 0.197 -3.895 1.00 88.25 84 THR A CA 1
ATOM 656 C C . THR A 1 84 ? -3.161 -0.406 -2.499 1.00 88.25 84 THR A C 1
ATOM 658 O O . THR A 1 84 ? -2.371 -1.320 -2.273 1.00 88.25 84 THR A O 1
ATOM 661 N N . VAL A 1 85 ? -3.937 0.106 -1.550 1.00 85.06 85 VAL A N 1
ATOM 662 C CA . VAL A 1 85 ? -4.063 -0.442 -0.199 1.00 85.06 85 VAL A CA 1
ATOM 663 C C . VAL A 1 85 ? -5.456 -1.039 -0.049 1.00 85.06 85 VAL A C 1
ATOM 665 O O . VAL A 1 85 ? -6.469 -0.349 -0.167 1.00 85.06 85 VAL A O 1
ATOM 668 N N . LEU A 1 86 ? -5.516 -2.338 0.210 1.00 84.81 86 LEU A N 1
ATOM 669 C CA . LEU A 1 86 ? -6.761 -3.021 0.539 1.00 84.81 86 LEU A CA 1
ATOM 670 C C . LEU A 1 86 ? -6.965 -2.983 2.045 1.00 84.81 86 LEU A C 1
ATOM 672 O O . LEU A 1 86 ? -6.011 -3.157 2.799 1.00 84.81 86 LEU A O 1
ATOM 676 N N . VAL A 1 87 ? -8.202 -2.796 2.487 1.00 81.00 87 VAL A N 1
ATOM 677 C CA . VAL A 1 87 ? -8.540 -2.929 3.904 1.00 81.00 87 VAL A CA 1
ATOM 678 C C . VAL A 1 87 ? -9.669 -3.931 4.049 1.00 81.00 87 VAL A C 1
ATOM 680 O O . VAL A 1 87 ? -10.751 -3.729 3.491 1.00 81.00 87 VAL A O 1
ATOM 683 N N . ASP A 1 88 ? -9.400 -4.997 4.801 1.00 83.19 88 ASP A N 1
ATOM 684 C CA . ASP A 1 88 ? -10.373 -6.034 5.146 1.00 83.19 88 ASP A CA 1
ATOM 685 C C . ASP A 1 88 ? -10.415 -6.237 6.661 1.00 83.19 88 ASP A C 1
ATOM 687 O O . ASP A 1 88 ? -9.371 -6.353 7.302 1.00 83.19 88 ASP A O 1
ATOM 691 N N . GLY A 1 89 ? -11.607 -6.260 7.251 1.00 78.81 89 GLY A N 1
ATOM 692 C CA . GLY A 1 89 ? -11.735 -6.420 8.697 1.00 78.81 89 GLY A CA 1
ATOM 693 C C . GLY A 1 89 ? -13.124 -6.166 9.265 1.00 78.81 89 GLY A C 1
ATOM 694 O O . GLY A 1 89 ? -14.109 -5.973 8.544 1.00 78.81 89 GLY A O 1
ATOM 695 N N . THR A 1 90 ? -13.194 -6.163 10.593 1.00 74.06 90 THR A N 1
ATOM 696 C CA . THR A 1 90 ? -14.413 -5.931 11.371 1.00 74.06 90 THR A CA 1
ATOM 697 C C . THR A 1 90 ? -14.182 -4.924 12.490 1.00 74.06 90 THR A C 1
ATOM 699 O O . THR A 1 90 ? -13.158 -4.958 13.174 1.00 74.06 90 THR A O 1
ATOM 702 N N . LEU A 1 91 ? -15.174 -4.058 12.688 1.00 76.19 91 LEU A N 1
ATOM 703 C CA . LEU A 1 91 ? -15.193 -3.006 13.696 1.00 76.19 91 LEU A CA 1
ATOM 704 C C . LEU A 1 91 ? -16.468 -3.120 14.537 1.00 76.19 91 LEU A C 1
ATOM 706 O O . LEU A 1 91 ? -17.553 -3.304 13.981 1.00 76.19 91 LEU A O 1
ATOM 710 N N . ASP A 1 92 ? -16.341 -3.007 15.858 1.00 75.88 92 ASP A N 1
ATOM 711 C CA . ASP A 1 92 ? -17.492 -3.021 16.767 1.00 75.88 92 ASP A CA 1
ATOM 712 C C . ASP A 1 92 ? -18.321 -1.718 16.682 1.00 75.88 92 ASP A C 1
ATOM 714 O O . ASP A 1 92 ? -17.806 -0.658 16.332 1.00 75.88 92 ASP A O 1
ATOM 718 N N . VAL A 1 93 ? -19.609 -1.783 17.031 1.00 67.19 93 VAL A N 1
ATOM 719 C CA . VAL A 1 93 ? -20.640 -0.744 16.803 1.00 67.19 93 VAL A CA 1
ATOM 720 C C . VAL A 1 93 ? -20.387 0.559 17.577 1.00 67.19 93 VAL A C 1
ATOM 722 O O . VAL A 1 93 ? -20.913 1.606 17.215 1.00 67.19 93 VAL A O 1
ATOM 725 N N . LEU A 1 94 ? -19.562 0.516 18.626 1.00 74.81 94 LEU A N 1
ATOM 726 C CA . LEU A 1 94 ? -19.163 1.681 19.435 1.00 74.81 94 LEU A CA 1
ATOM 727 C C . LEU A 1 94 ? -17.729 2.154 19.149 1.00 74.81 94 LEU A C 1
ATOM 729 O O . LEU A 1 94 ? -17.125 2.856 19.970 1.00 74.81 94 LEU A O 1
ATOM 733 N N . SER A 1 95 ? -17.174 1.732 18.016 1.00 74.12 95 SER A N 1
ATOM 734 C CA . SER A 1 95 ? -15.854 2.137 17.554 1.00 74.12 95 SER A CA 1
ATOM 735 C C . SER A 1 95 ? -15.948 2.763 16.169 1.00 74.12 95 SER A C 1
ATOM 737 O O . SER A 1 95 ? -16.741 2.311 15.342 1.00 74.12 95 SER A O 1
ATOM 739 N N . SER A 1 96 ? -15.094 3.748 15.913 1.00 76.81 96 SER A N 1
ATOM 740 C CA . SER A 1 96 ? -14.847 4.283 14.580 1.00 76.81 96 SER A CA 1
ATOM 741 C C . SER A 1 96 ? -13.383 4.068 14.195 1.00 76.81 96 SER A C 1
ATOM 743 O O . SER A 1 96 ? -12.492 3.997 15.050 1.00 76.81 96 SER A O 1
ATOM 745 N N . LEU A 1 97 ? -13.145 3.904 12.898 1.00 77.25 97 LEU A N 1
ATOM 746 C CA . LEU A 1 97 ? -11.813 3.715 12.341 1.00 77.25 97 LEU A CA 1
ATOM 747 C C . LEU A 1 97 ? -11.605 4.690 11.191 1.00 77.25 97 LEU A C 1
ATOM 749 O O . LEU A 1 97 ? -12.348 4.632 10.209 1.00 77.25 97 LEU A O 1
ATOM 753 N N . ASP A 1 98 ? -10.557 5.496 11.320 1.00 79.56 98 ASP A N 1
ATOM 754 C CA . ASP A 1 98 ? -10.067 6.403 10.297 1.00 79.56 98 ASP A CA 1
ATOM 755 C C . ASP A 1 98 ? -8.753 5.855 9.742 1.00 79.56 98 ASP A C 1
ATOM 757 O O . ASP A 1 98 ? -7.730 5.835 10.428 1.00 79.56 98 ASP A O 1
ATOM 761 N N . VAL A 1 99 ? -8.780 5.372 8.500 1.00 78.19 99 VAL A N 1
ATOM 762 C CA . VAL A 1 99 ? -7.574 4.894 7.805 1.00 78.19 99 VAL A CA 1
ATOM 763 C C . VAL A 1 99 ? -7.204 5.896 6.735 1.00 78.19 99 VAL A C 1
ATOM 765 O O . VAL A 1 99 ? -7.979 6.094 5.801 1.00 78.19 99 VAL A O 1
ATOM 768 N N . LYS A 1 100 ? -6.009 6.471 6.857 1.00 82.81 100 LYS A N 1
ATOM 769 C CA . LYS A 1 100 ? -5.422 7.400 5.904 1.00 82.81 100 LYS A CA 1
ATOM 770 C C . LYS A 1 100 ? -4.177 6.808 5.270 1.00 82.81 100 LYS A C 1
ATOM 772 O O . LYS A 1 100 ? -3.151 6.667 5.924 1.00 82.81 100 LYS A O 1
ATOM 777 N N . ALA A 1 101 ? -4.237 6.510 3.981 1.00 82.62 101 ALA A N 1
ATOM 778 C CA . ALA A 1 101 ? -3.073 6.056 3.226 1.00 82.62 101 ALA A CA 1
ATOM 779 C C . ALA A 1 101 ? -2.509 7.192 2.364 1.00 82.62 101 ALA A C 1
ATOM 781 O O . ALA A 1 101 ? -3.257 7.922 1.709 1.00 82.62 101 ALA A O 1
ATOM 782 N N . SER A 1 102 ? -1.185 7.333 2.360 1.00 82.56 102 SER A N 1
ATOM 783 C CA . SER A 1 102 ? -0.475 8.324 1.560 1.00 82.56 102 SER A CA 1
ATOM 784 C C . SER A 1 102 ? 0.834 7.791 0.999 1.00 82.56 102 SER A C 1
ATOM 786 O O . SER A 1 102 ? 1.446 6.877 1.549 1.00 82.56 102 SER A O 1
ATOM 788 N N . THR A 1 103 ? 1.247 8.365 -0.122 1.00 83.94 103 THR A N 1
ATOM 789 C CA . THR A 1 103 ? 2.519 8.080 -0.786 1.00 83.94 103 THR A CA 1
ATOM 790 C C . THR A 1 103 ? 3.380 9.335 -0.790 1.00 83.94 103 THR A C 1
ATOM 792 O O . THR A 1 103 ? 2.873 10.453 -0.934 1.00 83.94 103 THR A O 1
ATOM 795 N N . ASN A 1 104 ? 4.685 9.143 -0.635 1.00 81.69 104 ASN A N 1
ATOM 796 C CA . ASN A 1 104 ? 5.676 10.199 -0.800 1.00 81.69 104 ASN A CA 1
ATOM 797 C C . ASN A 1 104 ? 6.217 10.214 -2.231 1.00 81.69 104 ASN A C 1
ATOM 799 O O . ASN A 1 104 ? 5.801 9.430 -3.085 1.00 81.69 104 ASN A O 1
ATOM 803 N N . GLU A 1 105 ? 7.132 11.145 -2.493 1.00 82.81 105 GLU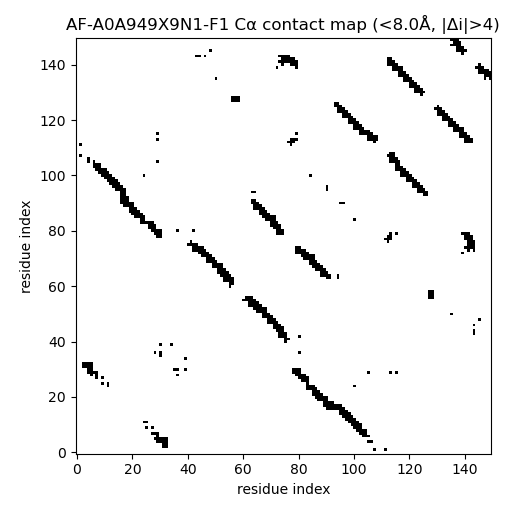 A N 1
ATOM 804 C CA . GLU A 1 105 ? 7.797 11.222 -3.784 1.00 82.81 105 GLU A CA 1
ATOM 805 C C . GLU A 1 105 ? 8.590 9.951 -4.076 1.00 82.81 105 GLU A C 1
ATOM 807 O O . GLU A 1 105 ? 9.365 9.491 -3.238 1.00 82.81 105 GLU A O 1
ATOM 812 N N . ALA A 1 106 ? 8.345 9.375 -5.253 1.00 86.06 106 ALA A N 1
ATOM 813 C CA . ALA A 1 106 ? 9.072 8.209 -5.706 1.00 86.06 106 ALA A CA 1
ATOM 814 C C . ALA A 1 106 ? 10.477 8.603 -6.161 1.00 86.06 106 ALA A C 1
ATOM 816 O O . ALA A 1 106 ? 10.675 9.653 -6.776 1.00 86.06 106 ALA A O 1
ATOM 817 N N . SER A 1 107 ? 11.445 7.738 -5.897 1.00 88.50 107 SER A N 1
ATOM 818 C CA . SER A 1 107 ? 12.848 7.959 -6.244 1.00 88.50 107 SER A CA 1
ATOM 819 C C . SER A 1 107 ? 13.475 6.688 -6.791 1.00 88.50 107 SER A C 1
ATOM 821 O O . SER A 1 107 ? 12.975 5.597 -6.546 1.00 88.50 107 SER A O 1
ATOM 823 N N . TYR A 1 108 ? 14.581 6.821 -7.516 1.00 87.94 108 TYR A N 1
ATOM 824 C CA . TYR A 1 108 ? 15.407 5.671 -7.877 1.00 87.94 108 TYR A CA 1
ATOM 825 C C . TYR A 1 108 ? 16.384 5.346 -6.746 1.00 87.94 108 TYR A C 1
ATOM 827 O O . TYR A 1 108 ? 16.924 6.262 -6.118 1.00 87.94 108 TYR A O 1
ATOM 835 N N . ASP A 1 109 ? 16.622 4.060 -6.512 1.00 87.25 109 ASP A N 1
ATOM 836 C CA . ASP A 1 109 ? 17.689 3.584 -5.637 1.00 87.25 109 ASP A CA 1
ATOM 837 C C . ASP A 1 109 ? 19.052 3.509 -6.359 1.00 87.25 109 ASP A C 1
ATOM 839 O O . ASP A 1 109 ? 19.234 4.026 -7.465 1.00 87.25 109 ASP A O 1
ATOM 843 N N . GLY A 1 110 ? 20.044 2.892 -5.706 1.00 85.19 110 GLY A N 1
ATOM 844 C CA . GLY A 1 110 ? 21.397 2.734 -6.251 1.00 85.19 110 GLY A CA 1
ATOM 845 C C . GLY A 1 110 ? 21.504 1.804 -7.466 1.00 85.19 110 GLY A C 1
ATOM 846 O O . GLY A 1 110 ? 22.521 1.860 -8.155 1.00 85.19 110 GLY A O 1
ATOM 847 N N . ASP A 1 111 ? 20.473 1.001 -7.735 1.00 87.00 111 ASP A N 1
ATOM 848 C CA . ASP A 1 111 ? 20.399 0.030 -8.830 1.00 87.00 111 ASP A CA 1
ATOM 849 C C . ASP A 1 111 ? 19.403 0.478 -9.926 1.00 87.00 111 ASP A C 1
ATOM 851 O O . ASP A 1 111 ? 18.981 -0.326 -10.758 1.00 87.00 111 ASP A O 1
ATOM 855 N N . ASP A 1 112 ? 19.036 1.769 -9.951 1.00 87.81 112 ASP A N 1
ATOM 856 C CA . ASP A 1 112 ? 18.048 2.368 -10.864 1.00 87.81 112 ASP A CA 1
ATOM 857 C C . ASP A 1 112 ? 16.633 1.740 -10.753 1.00 87.81 112 ASP A C 1
ATOM 859 O O . ASP A 1 112 ? 15.837 1.816 -11.699 1.00 87.81 112 ASP A O 1
ATOM 863 N N . ILE A 1 113 ? 16.278 1.173 -9.593 1.00 89.81 113 ILE A N 1
ATOM 864 C CA . ILE A 1 113 ? 14.940 0.640 -9.289 1.00 89.81 113 ILE A CA 1
ATOM 865 C C . ILE A 1 113 ? 14.099 1.734 -8.629 1.00 89.81 113 ILE A C 1
ATOM 867 O O . ILE A 1 113 ? 14.552 2.434 -7.726 1.00 89.81 113 ILE A O 1
ATOM 871 N N . VAL A 1 114 ? 12.849 1.885 -9.068 1.00 90.62 114 VAL A N 1
ATOM 872 C CA . VAL A 1 114 ? 11.905 2.831 -8.468 1.00 90.62 114 VAL A CA 1
ATOM 873 C C . VAL A 1 114 ? 11.466 2.347 -7.093 1.00 90.62 114 VAL A C 1
ATOM 875 O O . VAL A 1 114 ? 10.981 1.226 -6.932 1.00 90.62 114 VAL A O 1
ATOM 878 N N . GLU A 1 115 ? 11.554 3.246 -6.124 1.00 91.19 115 GLU A N 1
ATOM 879 C CA . GLU A 1 115 ? 11.053 3.105 -4.769 1.00 91.19 115 GLU A CA 1
ATOM 880 C C . GLU A 1 115 ? 9.917 4.103 -4.538 1.00 91.19 115 GLU A C 1
ATOM 882 O O . GLU A 1 115 ? 10.058 5.301 -4.784 1.00 91.19 115 GLU A O 1
ATOM 887 N N . LEU A 1 116 ? 8.781 3.606 -4.051 1.00 89.81 116 LEU A N 1
ATOM 888 C CA . LEU A 1 116 ? 7.624 4.397 -3.650 1.00 89.81 116 LEU A CA 1
ATOM 889 C C . LEU A 1 116 ? 7.414 4.234 -2.141 1.00 89.81 116 LEU A C 1
ATOM 891 O O . LEU A 1 116 ? 6.841 3.227 -1.706 1.00 89.81 116 LEU A O 1
ATOM 895 N N . PRO A 1 117 ? 7.853 5.205 -1.324 1.00 90.06 117 PRO A N 1
ATOM 896 C CA . PRO A 1 117 ? 7.553 5.196 0.096 1.00 90.06 117 PRO A CA 1
ATOM 897 C C . PRO A 1 117 ? 6.063 5.464 0.322 1.00 90.06 117 PRO A C 1
ATOM 899 O O . PRO A 1 117 ? 5.488 6.390 -0.260 1.00 90.06 117 PRO A O 1
ATOM 902 N N . TYR A 1 118 ? 5.448 4.687 1.206 1.00 87.44 118 TYR A N 1
ATOM 903 C CA . TYR A 1 118 ? 4.062 4.848 1.622 1.00 87.44 118 TYR A CA 1
ATOM 904 C C . TYR A 1 118 ? 3.941 4.899 3.145 1.00 87.44 118 TYR A C 1
ATOM 906 O O . TYR A 1 118 ? 4.742 4.326 3.887 1.00 87.44 118 TYR A O 1
ATOM 914 N N . GLN A 1 119 ? 2.904 5.588 3.606 1.00 88.00 119 GLN A N 1
ATOM 915 C CA . GLN A 1 119 ? 2.521 5.685 5.006 1.00 88.00 119 GLN A CA 1
ATOM 916 C C . GLN A 1 119 ? 1.021 5.430 5.132 1.00 88.00 119 GLN A C 1
ATOM 918 O O . GLN A 1 119 ? 0.230 5.996 4.375 1.00 88.00 119 GLN A O 1
ATOM 923 N N . ILE A 1 120 ? 0.632 4.597 6.093 1.00 86.00 120 ILE A N 1
ATOM 924 C CA . ILE A 1 120 ? -0.762 4.362 6.456 1.00 86.00 120 ILE A CA 1
ATOM 925 C C . ILE A 1 120 ? -0.943 4.762 7.912 1.00 86.00 120 ILE A C 1
ATOM 927 O O . ILE A 1 120 ? -0.432 4.102 8.813 1.00 86.00 120 ILE A O 1
ATOM 931 N N . ASP A 1 121 ? -1.666 5.849 8.132 1.00 86.25 121 ASP A N 1
ATOM 932 C CA . ASP A 1 121 ? -2.068 6.300 9.453 1.00 86.25 121 ASP A CA 1
ATOM 933 C C . ASP A 1 121 ? -3.438 5.720 9.781 1.00 86.25 121 ASP A C 1
ATOM 935 O O . ASP A 1 121 ? -4.412 5.913 9.057 1.00 86.25 121 ASP A O 1
ATOM 939 N N . VAL A 1 122 ? -3.506 5.007 10.891 1.00 84.12 122 VAL A N 1
ATOM 940 C CA . VAL A 1 122 ? -4.730 4.471 11.459 1.00 84.12 122 VAL A CA 1
ATOM 941 C C . VAL A 1 122 ? -5.023 5.233 12.734 1.00 84.12 122 VAL A C 1
ATOM 943 O O . VAL A 1 122 ? -4.214 5.251 13.662 1.00 84.12 122 VAL A O 1
ATOM 946 N N . MET A 1 123 ? -6.207 5.819 12.801 1.00 84.50 123 MET A N 1
ATOM 947 C CA . MET A 1 123 ? -6.748 6.404 14.009 1.00 84.50 123 MET A CA 1
ATOM 948 C C . MET A 1 123 ? -8.014 5.645 14.397 1.00 84.50 123 MET A C 1
ATOM 950 O O . MET A 1 123 ? -9.025 5.645 13.701 1.00 84.50 123 MET A O 1
ATOM 954 N N . PHE A 1 124 ? -7.917 4.927 15.506 1.00 82.75 124 PHE A N 1
ATOM 955 C CA . PHE A 1 124 ? -8.998 4.152 16.085 1.00 82.75 124 PHE A CA 1
ATOM 956 C C . PHE A 1 124 ? -9.623 4.948 17.222 1.00 82.75 124 PHE A C 1
ATOM 958 O O . PHE A 1 124 ? -8.932 5.321 18.172 1.00 82.75 124 PHE A O 1
ATOM 965 N N . HIS A 1 125 ? -10.930 5.176 17.158 1.00 80.75 125 HIS A N 1
ATOM 966 C CA . HIS A 1 125 ? -11.683 5.790 18.240 1.00 80.75 125 HIS A CA 1
ATOM 967 C C . HIS A 1 125 ? -12.623 4.768 18.853 1.00 80.75 125 HIS A C 1
ATOM 969 O O . HIS A 1 125 ? -13.420 4.137 18.164 1.00 80.75 125 HIS 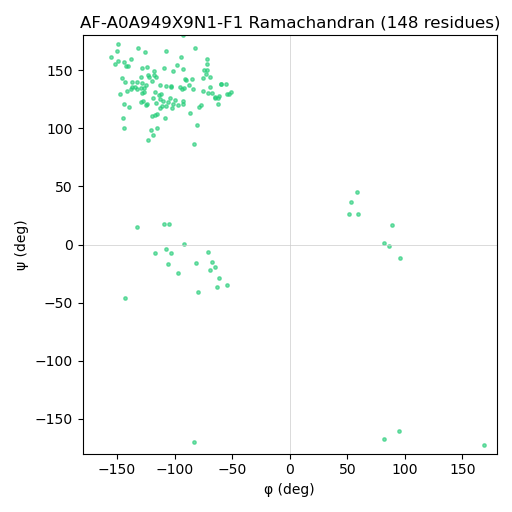A O 1
ATOM 975 N N . ASN A 1 126 ? -12.586 4.638 20.173 1.00 76.06 126 ASN A N 1
ATOM 976 C CA . ASN A 1 126 ? -13.532 3.797 20.881 1.00 76.06 126 ASN A CA 1
ATOM 977 C C . ASN A 1 126 ? -14.038 4.490 22.142 1.00 76.06 126 ASN A C 1
ATOM 979 O O . ASN A 1 126 ? -13.263 5.033 22.930 1.00 76.06 126 ASN A O 1
ATOM 983 N N . VAL A 1 127 ? -15.351 4.411 22.367 1.00 72.44 127 VAL A N 1
ATOM 984 C CA . VAL A 1 127 ? -16.014 5.040 23.523 1.00 72.44 127 VAL A CA 1
ATOM 985 C C . VAL A 1 127 ? -15.499 4.485 24.861 1.00 72.44 127 VAL A C 1
ATOM 987 O O . VAL A 1 127 ? -15.491 5.193 25.864 1.00 72.44 127 VAL A O 1
ATOM 990 N N . THR A 1 128 ? -15.041 3.230 24.887 1.00 68.44 128 THR A N 1
ATOM 991 C CA . THR A 1 128 ? -14.579 2.531 26.100 1.00 68.44 128 THR A CA 1
ATOM 992 C C . THR A 1 128 ? -13.066 2.556 26.319 1.00 68.44 128 THR A C 1
ATOM 994 O O . THR A 1 128 ? -12.623 2.414 27.456 1.00 68.44 128 THR A O 1
ATOM 997 N N . GLY A 1 129 ? -12.276 2.719 25.254 1.00 66.88 129 GLY A N 1
ATOM 998 C CA . GLY A 1 129 ? -10.811 2.620 25.273 1.00 66.88 129 GLY A CA 1
ATOM 999 C C . GLY A 1 129 ? -10.070 3.907 24.902 1.00 66.88 129 GLY A C 1
ATOM 1000 O O . GLY A 1 129 ? -8.849 3.954 25.040 1.00 66.88 129 GLY A O 1
ATOM 1001 N N . GLY A 1 130 ? -10.785 4.946 24.461 1.00 75.25 130 GLY A N 1
ATOM 1002 C CA . GLY A 1 130 ? -10.200 6.195 23.977 1.00 75.25 130 GLY A CA 1
ATOM 1003 C C . GLY A 1 130 ? -9.727 6.120 22.523 1.00 75.25 130 GLY A C 1
ATOM 1004 O O . GLY A 1 130 ? -10.065 5.193 21.785 1.00 75.25 130 GLY A O 1
ATOM 1005 N N . THR A 1 131 ? -8.961 7.133 22.112 1.00 82.12 131 THR A N 1
ATOM 1006 C CA . THR A 1 131 ? -8.378 7.231 20.765 1.00 82.12 131 THR A CA 1
ATOM 1007 C C . THR A 1 131 ? -6.967 6.654 20.750 1.00 82.12 131 THR A C 1
ATOM 1009 O O . THR A 1 131 ? -6.149 7.008 21.603 1.00 82.12 131 THR A O 1
ATOM 1012 N N . LYS A 1 132 ? -6.660 5.825 19.754 1.00 83.00 132 LYS A N 1
ATOM 1013 C CA . LYS A 1 132 ? -5.323 5.292 19.491 1.00 83.00 132 LYS A CA 1
ATOM 1014 C C . LYS A 1 132 ? -4.900 5.591 18.064 1.00 83.00 132 LYS A C 1
ATOM 1016 O O . LYS A 1 132 ? -5.671 5.385 17.136 1.00 83.00 132 LYS A O 1
ATOM 1021 N N . ASN A 1 133 ? -3.647 6.005 17.913 1.00 85.94 133 ASN A N 1
ATOM 1022 C CA . ASN A 1 133 ? -3.041 6.262 16.614 1.00 85.94 133 ASN A CA 1
ATOM 1023 C C . ASN A 1 133 ? -1.940 5.237 16.361 1.00 85.94 133 ASN A C 1
ATOM 1025 O O . ASN A 1 133 ? -1.149 4.927 17.254 1.00 85.94 133 ASN A O 1
ATOM 1029 N N . THR A 1 134 ? -1.883 4.707 15.151 1.00 86.56 134 THR A N 1
ATOM 1030 C CA . THR A 1 134 ? -0.860 3.759 14.714 1.00 86.56 134 THR A CA 1
ATOM 1031 C C . THR A 1 134 ? -0.487 4.081 13.286 1.00 86.56 134 THR A C 1
ATOM 1033 O O . THR A 1 134 ? -1.356 4.286 12.448 1.00 86.56 134 THR A O 1
ATOM 1036 N N . THR A 1 135 ? 0.808 4.143 13.017 1.00 88.25 135 THR A N 1
ATOM 1037 C CA . THR A 1 135 ? 1.330 4.484 11.700 1.00 88.25 135 THR A CA 1
ATOM 1038 C C . THR A 1 135 ? 2.136 3.302 11.191 1.00 88.25 135 THR A C 1
ATOM 1040 O O . THR A 1 135 ? 3.051 2.851 11.872 1.00 88.25 135 THR A O 1
ATOM 1043 N N . PHE A 1 136 ? 1.804 2.828 9.994 1.00 87.19 136 PHE A N 1
ATOM 1044 C CA . PHE A 1 136 ? 2.575 1.834 9.253 1.00 87.19 136 PHE A CA 1
ATOM 1045 C C . PHE A 1 136 ? 3.346 2.535 8.141 1.00 87.19 136 PHE A C 1
ATOM 1047 O O . PHE A 1 136 ? 2.790 3.387 7.441 1.00 87.19 136 PHE A O 1
ATOM 1054 N N . ARG A 1 137 ? 4.618 2.186 7.957 1.00 89.31 137 ARG A N 1
ATOM 1055 C CA . ARG A 1 137 ? 5.474 2.768 6.920 1.00 89.31 137 ARG A CA 1
ATOM 1056 C C . ARG A 1 137 ? 6.136 1.669 6.126 1.00 89.31 137 ARG A C 1
ATOM 1058 O O . ARG A 1 137 ? 6.707 0.751 6.692 1.00 89.31 137 ARG A O 1
ATOM 1065 N N . G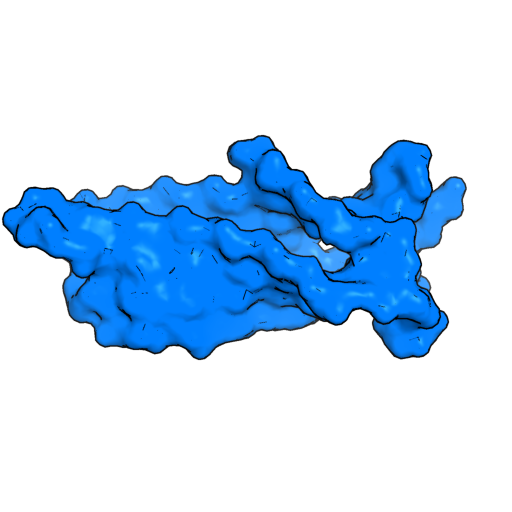LY A 1 138 ? 6.129 1.804 4.811 1.00 88.62 138 GLY A N 1
ATOM 1066 C CA . GLY A 1 138 ? 6.829 0.865 3.955 1.00 88.62 138 GLY A CA 1
ATOM 1067 C C . GLY A 1 138 ? 7.331 1.512 2.683 1.00 88.62 138 GLY A C 1
ATOM 1068 O O . GLY A 1 138 ? 7.039 2.669 2.382 1.00 88.62 138 GLY A O 1
ATOM 1069 N N . ILE A 1 139 ? 8.107 0.744 1.934 1.00 90.50 139 ILE A N 1
ATOM 1070 C CA . ILE A 1 139 ? 8.569 1.107 0.599 1.00 90.50 139 ILE A CA 1
ATOM 1071 C C . ILE A 1 139 ? 8.140 -0.003 -0.348 1.00 90.50 139 ILE A C 1
ATOM 1073 O O . ILE A 1 139 ? 8.527 -1.156 -0.159 1.00 90.50 139 ILE A O 1
ATOM 1077 N N . ALA A 1 140 ? 7.350 0.350 -1.360 1.00 89.62 140 ALA A N 1
ATOM 1078 C CA . ALA A 1 140 ? 7.098 -0.511 -2.508 1.00 89.62 140 ALA A CA 1
ATOM 1079 C C . ALA A 1 140 ? 8.236 -0.328 -3.518 1.00 89.62 140 ALA A C 1
ATOM 1081 O O . ALA A 1 140 ? 8.609 0.809 -3.805 1.00 89.62 140 ALA A O 1
ATOM 1082 N N . ARG A 1 141 ? 8.794 -1.420 -4.052 1.00 91.75 141 ARG A N 1
ATOM 1083 C CA . ARG A 1 141 ? 9.902 -1.367 -5.019 1.00 91.75 141 ARG A CA 1
ATOM 1084 C C . ARG A 1 141 ? 9.501 -1.975 -6.360 1.00 91.75 141 ARG A C 1
ATOM 1086 O O . ARG A 1 141 ? 8.719 -2.930 -6.429 1.00 91.75 141 ARG A O 1
ATOM 1093 N N . GLY A 1 142 ? 10.050 -1.411 -7.433 1.00 87.94 142 GLY A N 1
ATOM 1094 C CA . GLY A 1 142 ? 9.804 -1.825 -8.815 1.00 87.94 142 GLY A CA 1
ATOM 1095 C C . GLY A 1 142 ? 10.423 -3.170 -9.204 1.00 87.94 142 GLY A C 1
ATOM 1096 O O . GLY A 1 142 ? 10.132 -3.686 -10.283 1.00 87.94 142 GLY A O 1
ATOM 1097 N N . ASP A 1 143 ? 11.217 -3.776 -8.322 1.00 89.31 143 ASP A N 1
ATOM 1098 C CA . ASP A 1 143 ? 11.714 -5.154 -8.419 1.00 89.31 143 ASP A CA 1
ATOM 1099 C C . ASP A 1 143 ? 10.815 -6.183 -7.705 1.00 89.31 143 ASP A C 1
ATOM 1101 O O . ASP A 1 143 ? 11.109 -7.377 -7.720 1.00 89.31 143 ASP A O 1
ATOM 1105 N N . GLY A 1 144 ? 9.711 -5.733 -7.098 1.00 82.00 144 GLY A N 1
ATOM 1106 C CA . GLY A 1 144 ? 8.791 -6.574 -6.330 1.00 82.00 144 GLY A CA 1
ATOM 1107 C C . GLY A 1 144 ? 9.191 -6.750 -4.865 1.00 82.00 144 GLY A C 1
ATOM 1108 O O . GLY A 1 144 ? 8.463 -7.393 -4.111 1.00 82.00 144 GLY A O 1
ATOM 1109 N N . GLY A 1 145 ? 10.310 -6.165 -4.432 1.00 82.00 145 GLY A N 1
ATOM 1110 C CA . GLY A 1 145 ? 10.665 -6.090 -3.022 1.00 82.00 145 GLY A CA 1
ATOM 1111 C C . GLY A 1 145 ? 9.775 -5.109 -2.257 1.00 82.00 145 GLY A C 1
ATOM 1112 O O . GLY A 1 145 ? 9.314 -4.103 -2.793 1.00 82.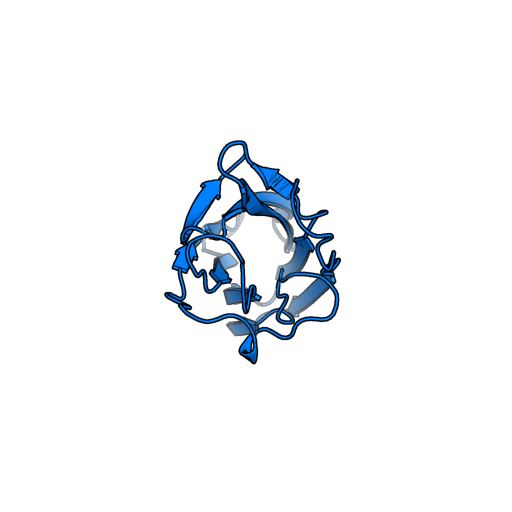00 145 GLY A O 1
ATOM 1113 N N . GLY A 1 146 ? 9.566 -5.376 -0.972 1.00 69.75 146 GLY A N 1
ATOM 1114 C CA . GLY A 1 146 ? 8.961 -4.441 -0.031 1.00 69.75 146 GLY A CA 1
ATOM 1115 C C . GLY A 1 146 ? 9.720 -4.458 1.288 1.00 69.75 146 GLY A C 1
ATOM 1116 O O . GLY A 1 146 ? 10.151 -5.520 1.748 1.00 69.75 146 GLY A O 1
ATOM 1117 N N . ARG A 1 147 ? 9.920 -3.282 1.885 1.00 65.81 147 ARG A N 1
ATOM 1118 C CA . ARG A 1 147 ? 10.563 -3.149 3.196 1.00 65.81 147 ARG A CA 1
ATOM 1119 C C . ARG A 1 147 ? 9.675 -2.324 4.118 1.00 65.81 147 ARG A C 1
ATOM 1121 O O . ARG A 1 147 ? 9.345 -1.193 3.774 1.00 65.81 147 ARG A O 1
ATOM 1128 N N . ASP A 1 148 ? 9.319 -2.893 5.266 1.00 60.56 148 ASP A N 1
ATOM 1129 C CA . ASP A 1 148 ? 8.781 -2.140 6.402 1.00 60.56 148 ASP A CA 1
ATOM 1130 C C . ASP A 1 148 ? 9.897 -1.243 6.959 1.00 60.56 148 ASP A C 1
ATOM 1132 O O . ASP A 1 148 ? 11.041 -1.691 7.125 1.00 60.56 148 ASP A O 1
ATOM 1136 N N . VAL A 1 149 ? 9.592 0.039 7.158 1.00 60.50 149 VAL A N 1
ATOM 1137 C CA . VAL A 1 149 ? 10.578 1.051 7.570 1.00 60.50 149 VAL A CA 1
ATOM 1138 C C . VAL A 1 149 ? 10.421 1.511 9.018 1.00 60.50 149 VAL A C 1
ATOM 1140 O O . VAL A 1 149 ? 11.310 2.225 9.484 1.00 60.50 149 VAL A O 1
ATOM 1143 N N . GLY A 1 150 ? 9.395 1.051 9.744 1.00 43.97 150 GLY A N 1
ATOM 1144 C CA . GLY A 1 150 ? 9.176 1.409 11.153 1.00 43.97 150 GLY A CA 1
ATOM 1145 C C . GLY A 1 150 ? 8.661 2.829 11.400 1.00 43.97 150 GLY A C 1
ATOM 1146 O O . GLY A 1 150 ? 9.156 3.817 10.802 1.00 43.97 150 GLY A O 1
#

Secondary structure (DSSP, 8-state):
-PPPB-----EEEEEEESSEEEEEPPPEEE-BTT--GGGS---EEEEE-PEEEEEE-TTT-SEEEEEEEEEEEEE-SS-EEEEEEEEEEEE-TTEEEEEEEEE---EE-TTS-EEEEEEEEEEEEETTTEEEEEEEEEEEETTS-EEE--

pLDDT: mean 78.44, std 12.2, range [43.62, 93.81]

Solvent-accessible surface area (backbone atoms only — not comparable to full-atom values): 8099 Å² total; per-residue (Å²): 136,83,72,64,63,44,68,63,74,48,80,45,78,44,83,52,67,41,47,78,44,76,51,71,45,79,71,44,53,41,44,50,61,96,57,55,77,86,77,54,76,67,73,44,74,73,42,73,54,77,44,79,49,75,42,67,34,78,87,75,74,39,81,41,32,43,37,36,42,30,46,30,30,27,16,46,64,31,38,34,35,62,31,29,42,35,39,43,36,44,39,36,75,68,27,39,43,38,40,37,40,34,38,48,75,58,45,68,53,98,82,68,26,32,33,37,38,35,40,38,42,37,39,40,37,28,84,85,73,46,76,48,76,48,73,49,37,34,33,47,31,2,65,58,52,72,47,78,67,114

Nearest PDB structures (foldseek):
  4akr-assembly1_A  TM=3.646E-01  e=1.145E+00  Dictyostelium discoideum AX2
  5m3l-assembly1_M  TM=4.847E-01  e=6.565E+00  Lumbricus terrestris

Radius of gyration: 17.15 Å; Cα contacts (8 Å, |Δi|>4): 395; chains: 1; bounding box: 42×22×52 Å

Sequence (150 aa):
MGAELDTAKFLWDIFKDGAKLNTSSTTVSVVPKGSAVADVPGWQGPVSYPEKYQELSFLFQSNICDFTLTPTWQYNGQYIANFTVLVDGTLDVLSSLDVKASTNEASYDGDDIVELPYQIDVMFHNVTGGTKNTTFRGIARGDGGGRDVG

Mean predicted aligned error: 8.35 Å

Foldseek 3Di:
DAADWDFDKFKDKDKDAFFWDWDKGDWDWIDHPPDDPVNDDAKDDFFKDWDWDWDAQPVPRHTQWTKIWIFTWIARQAITGGTMITIGIGHHRQKIKIKIKTWGGWDADPVNKIKIKIKIWIWMAGPRPGIDIDMWIKIQIRRNDIDTDD